Protein AF-A0A8F5VM16-F1 (afdb_monomer)

Organism: Methanospirillum hungatei (NCBI:txid2203)

Structure (mmCIF, N/CA/C/O backbone):
data_AF-A0A8F5VM16-F1
#
_entry.id   AF-A0A8F5VM16-F1
#
loop_
_atom_site.group_PDB
_atom_site.id
_atom_site.type_symbol
_atom_site.label_atom_id
_atom_site.label_alt_id
_atom_site.label_comp_id
_atom_site.label_asym_id
_atom_site.label_entity_id
_atom_site.label_seq_id
_atom_site.pdbx_PDB_ins_code
_atom_site.Cartn_x
_atom_site.Cartn_y
_atom_site.Cartn_z
_atom_site.occupancy
_atom_site.B_iso_or_equiv
_atom_site.auth_seq_id
_atom_site.auth_comp_id
_atom_site.auth_asym_id
_atom_site.auth_atom_id
_atom_site.pdbx_PDB_model_num
ATOM 1 N N . MET A 1 1 ? 22.037 18.597 -24.540 1.00 62.84 1 MET A N 1
ATOM 2 C CA . MET A 1 1 ? 21.517 18.581 -23.163 1.00 62.84 1 MET A CA 1
ATOM 3 C C . MET A 1 1 ? 20.875 17.225 -22.969 1.00 62.84 1 MET A C 1
ATOM 5 O O . MET A 1 1 ? 20.186 16.797 -23.885 1.00 62.84 1 MET A O 1
ATOM 9 N N . GLU A 1 2 ? 21.180 16.542 -21.874 1.00 80.06 2 GLU A N 1
ATOM 10 C CA . GLU A 1 2 ? 20.584 15.251 -21.511 1.00 80.06 2 GLU A CA 1
ATOM 11 C C . GLU A 1 2 ? 20.000 15.376 -20.104 1.00 80.06 2 GLU A C 1
ATOM 13 O O . GLU A 1 2 ? 20.566 16.100 -19.282 1.00 80.06 2 GLU A O 1
ATOM 18 N N . ASN A 1 3 ? 18.851 14.751 -19.861 1.00 83.06 3 ASN A N 1
ATOM 19 C CA . ASN A 1 3 ? 18.169 14.665 -18.572 1.00 83.06 3 ASN A CA 1
ATOM 20 C C . ASN A 1 3 ? 17.345 13.363 -18.503 1.00 83.06 3 ASN A C 1
ATOM 22 O O . ASN A 1 3 ? 17.279 12.614 -19.477 1.00 83.06 3 ASN A O 1
ATOM 26 N N . GLU A 1 4 ? 16.677 13.123 -17.375 1.00 80.56 4 GLU A N 1
ATOM 27 C CA . GLU A 1 4 ? 15.861 11.922 -17.110 1.00 80.56 4 GLU A CA 1
ATOM 28 C C . GLU A 1 4 ? 14.795 11.629 -18.184 1.00 80.56 4 GLU A C 1
ATOM 30 O O . GLU A 1 4 ? 14.381 10.484 -18.358 1.00 80.56 4 GLU A O 1
ATOM 35 N N . HIS A 1 5 ? 14.376 12.636 -18.955 1.00 80.50 5 HIS A N 1
ATOM 36 C CA . HIS A 1 5 ? 13.374 12.525 -20.017 1.00 80.50 5 HIS A CA 1
ATOM 37 C C . HIS A 1 5 ? 13.933 12.803 -21.423 1.00 80.50 5 HIS A C 1
ATOM 39 O O . HIS A 1 5 ? 13.175 12.897 -22.387 1.00 80.50 5 HIS A O 1
ATOM 45 N N . THR A 1 6 ? 15.244 12.999 -21.582 1.00 84.81 6 THR A N 1
ATOM 46 C CA . THR A 1 6 ? 15.870 13.362 -22.861 1.00 84.81 6 THR A CA 1
ATOM 47 C C . THR A 1 6 ? 17.302 12.847 -22.901 1.00 84.81 6 THR A C 1
ATOM 49 O O . THR A 1 6 ? 18.170 13.390 -22.228 1.00 84.81 6 THR A O 1
ATOM 52 N N . TRP A 1 7 ? 17.586 11.856 -23.743 1.00 87.56 7 TRP A N 1
ATOM 53 C CA . TRP A 1 7 ? 18.944 11.355 -23.977 1.00 87.56 7 TRP A CA 1
ATOM 54 C C . TRP A 1 7 ? 19.336 11.553 -25.444 1.00 87.56 7 TRP A C 1
ATOM 56 O O . TRP A 1 7 ? 18.473 11.603 -26.325 1.00 87.56 7 TRP A O 1
ATOM 66 N N . ARG A 1 8 ? 20.635 11.713 -25.730 1.00 88.94 8 ARG A N 1
ATOM 67 C CA . ARG A 1 8 ? 21.105 11.809 -27.116 1.00 88.94 8 ARG A CA 1
ATOM 68 C C . ARG A 1 8 ? 21.376 10.419 -27.666 1.00 88.94 8 ARG A C 1
ATOM 70 O O . ARG A 1 8 ? 21.888 9.539 -26.984 1.00 88.94 8 ARG A O 1
ATOM 77 N N . VAL A 1 9 ? 21.077 10.271 -28.947 1.00 89.88 9 VAL A N 1
ATOM 78 C CA . VAL A 1 9 ? 21.386 9.094 -29.758 1.00 89.88 9 VAL A CA 1
ATOM 79 C C . VAL A 1 9 ? 22.142 9.567 -30.994 1.00 89.88 9 VAL A C 1
ATOM 81 O O . VAL A 1 9 ? 21.903 10.675 -31.485 1.00 89.88 9 VAL A O 1
ATOM 84 N N . SER A 1 10 ? 23.101 8.777 -31.474 1.00 92.38 10 SER A N 1
ATOM 85 C CA . SER A 1 10 ? 23.858 9.143 -32.676 1.00 92.38 10 SER A CA 1
ATOM 86 C C . SER A 1 10 ? 23.043 8.849 -33.938 1.00 92.38 10 SER A C 1
ATOM 88 O O . SER A 1 10 ? 22.177 7.974 -33.956 1.00 92.38 10 SER A O 1
ATOM 90 N N . ILE A 1 11 ? 23.331 9.561 -35.030 1.00 92.75 11 ILE A N 1
ATOM 91 C CA . ILE A 1 11 ? 22.663 9.304 -36.313 1.00 92.75 11 ILE A CA 1
ATOM 92 C C . ILE A 1 11 ? 22.987 7.910 -36.867 1.00 92.75 11 ILE A C 1
ATOM 94 O O . ILE A 1 11 ? 22.161 7.313 -37.551 1.00 92.75 11 ILE A O 1
ATOM 98 N N . ASP A 1 12 ? 24.170 7.380 -36.561 1.00 95.62 12 ASP A N 1
ATOM 99 C CA . ASP A 1 12 ? 24.579 6.054 -37.018 1.00 95.62 12 ASP A CA 1
ATOM 100 C C . ASP A 1 12 ? 23.804 4.957 -36.280 1.00 95.62 12 ASP A C 1
ATOM 102 O O . ASP A 1 12 ? 23.296 4.046 -36.926 1.00 95.62 12 ASP A O 1
ATOM 106 N N . GLN A 1 13 ? 23.549 5.131 -34.977 1.00 91.06 13 GLN A N 1
ATOM 107 C CA . GLN A 1 13 ? 22.674 4.246 -34.201 1.00 91.06 13 GLN A CA 1
ATOM 108 C C . GLN A 1 13 ? 21.242 4.205 -34.764 1.00 91.06 13 GLN A C 1
ATOM 110 O O . GLN A 1 13 ? 20.626 3.143 -34.828 1.00 91.06 13 GLN A O 1
ATOM 115 N N . ILE A 1 14 ? 20.711 5.350 -35.212 1.00 92.12 14 ILE A N 1
ATOM 116 C CA . ILE A 1 14 ? 19.383 5.427 -35.846 1.00 92.12 14 ILE A CA 1
ATOM 117 C C . ILE A 1 14 ? 19.372 4.692 -37.194 1.00 92.12 14 ILE A C 1
ATOM 119 O O . ILE A 1 14 ? 18.393 4.031 -37.536 1.00 92.12 14 ILE A O 1
ATOM 123 N N . LYS A 1 15 ? 20.448 4.789 -37.984 1.00 95.00 15 LYS A N 1
ATOM 124 C CA . LYS A 1 15 ? 20.547 4.059 -39.258 1.00 95.00 15 LYS A CA 1
ATOM 125 C C . LYS A 1 15 ? 20.626 2.552 -39.032 1.00 95.00 15 LYS A C 1
ATOM 127 O O . LYS A 1 15 ? 19.950 1.803 -39.732 1.00 95.00 15 LYS A O 1
ATOM 132 N N . GLU A 1 16 ? 21.418 2.119 -38.056 1.00 94.75 16 GLU A N 1
ATOM 133 C CA . GLU A 1 16 ? 21.572 0.707 -37.686 1.00 94.75 16 GLU A CA 1
ATOM 134 C C . GLU A 1 16 ? 20.265 0.096 -37.163 1.00 94.75 16 GLU A C 1
ATOM 136 O O . GLU A 1 16 ? 19.982 -1.067 -37.447 1.00 94.75 16 GLU A O 1
ATOM 141 N N . SER A 1 17 ? 19.422 0.880 -36.479 1.00 91.25 17 SER A N 1
ATOM 142 C CA . SER A 1 17 ? 18.097 0.438 -36.020 1.00 91.25 17 SER A CA 1
ATOM 143 C C . SER A 1 17 ? 17.024 0.413 -37.120 1.00 91.25 17 SER A C 1
ATOM 145 O O . SER A 1 17 ? 15.861 0.125 -36.832 1.00 91.25 17 SER A O 1
ATOM 147 N N . GLY A 1 18 ? 17.372 0.736 -38.372 1.00 95.19 18 GLY A N 1
ATOM 148 C CA . GLY A 1 18 ? 16.405 0.848 -39.465 1.00 95.19 18 GLY A CA 1
ATOM 149 C C . GLY A 1 18 ? 15.473 2.053 -39.320 1.00 95.19 18 GLY A C 1
ATOM 150 O O . GLY A 1 18 ? 14.308 1.9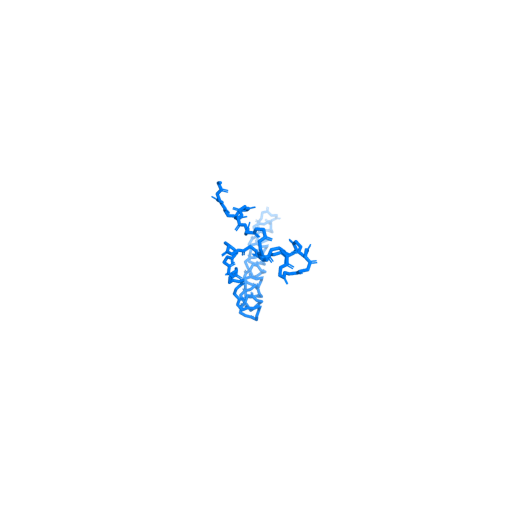74 -39.702 1.00 95.19 18 GLY A O 1
ATOM 151 N N . TYR A 1 19 ? 15.976 3.161 -38.764 1.00 92.81 19 TYR A N 1
ATOM 152 C CA . TYR A 1 19 ? 15.214 4.370 -38.428 1.00 92.81 19 TYR A CA 1
ATOM 153 C C . TYR A 1 19 ? 14.114 4.148 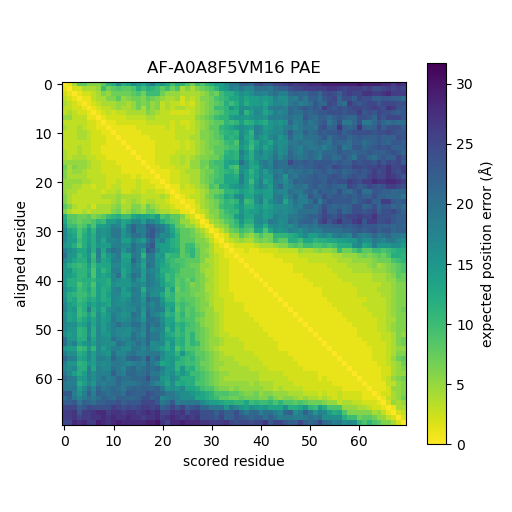-37.377 1.00 92.81 19 TYR A C 1
ATOM 155 O O . TYR A 1 19 ? 13.172 4.937 -37.283 1.00 92.81 19 TYR A O 1
ATOM 163 N N . ASN A 1 20 ? 14.235 3.104 -36.554 1.00 91.56 20 ASN A N 1
ATOM 164 C CA . ASN A 1 20 ? 13.354 2.900 -35.412 1.00 91.56 20 ASN A CA 1
ATOM 165 C C . ASN A 1 20 ? 13.703 3.890 -34.287 1.00 91.56 20 ASN A C 1
ATOM 167 O O . ASN A 1 20 ? 14.830 3.890 -33.785 1.00 91.56 20 ASN A O 1
ATOM 171 N N . LEU A 1 21 ? 12.726 4.716 -33.900 1.00 90.44 21 LEU A N 1
ATOM 172 C CA . LEU A 1 21 ? 12.857 5.743 -32.862 1.00 90.44 21 LEU A CA 1
ATOM 173 C C . LEU A 1 21 ? 12.316 5.305 -31.489 1.00 90.44 21 LEU A C 1
ATOM 175 O O . LEU A 1 21 ? 12.442 6.076 -30.541 1.00 90.44 21 LEU A O 1
ATOM 179 N N . ASP A 1 22 ? 11.770 4.087 -31.348 1.00 89.06 22 ASP A N 1
ATOM 180 C CA . ASP A 1 22 ? 11.492 3.468 -30.034 1.00 89.06 22 ASP A CA 1
ATOM 181 C C . ASP A 1 22 ? 12.807 3.011 -29.380 1.00 89.06 22 ASP A C 1
ATOM 183 O O . ASP A 1 22 ? 13.071 1.827 -29.165 1.00 89.06 22 ASP A O 1
ATOM 187 N N . ILE A 1 23 ? 13.691 3.973 -29.129 1.00 87.44 23 ILE A N 1
ATOM 188 C CA . ILE A 1 23 ? 14.938 3.758 -28.409 1.00 87.44 23 ILE A CA 1
ATOM 189 C C . ILE A 1 23 ? 14.588 3.802 -26.924 1.00 87.44 23 ILE A C 1
ATOM 191 O O . ILE A 1 23 ? 13.879 4.699 -26.470 1.00 87.44 23 ILE A O 1
ATOM 195 N N . LYS A 1 24 ? 15.048 2.817 -26.152 1.00 84.38 24 LYS A N 1
ATOM 196 C CA . LYS A 1 24 ? 14.806 2.813 -24.708 1.00 84.38 24 LYS A CA 1
ATOM 197 C C . LYS A 1 24 ? 15.599 3.928 -24.039 1.00 84.38 24 LYS A C 1
ATOM 199 O O . LYS A 1 24 ? 16.766 4.148 -24.358 1.00 84.38 24 LYS A O 1
ATOM 204 N N . ASN A 1 25 ? 14.936 4.615 -23.116 1.00 85.88 25 ASN A N 1
ATOM 205 C CA . ASN A 1 25 ? 15.550 5.643 -22.297 1.00 85.88 25 ASN A CA 1
ATOM 206 C C . ASN A 1 25 ? 16.564 4.987 -21.340 1.00 85.88 25 ASN A C 1
ATOM 208 O O . ASN A 1 25 ? 16.145 4.187 -20.504 1.00 85.88 25 ASN A O 1
ATOM 212 N N . PRO A 1 26 ? 17.867 5.309 -21.424 1.00 82.25 26 PRO A N 1
ATOM 213 C CA . PRO A 1 26 ? 18.886 4.737 -20.547 1.00 82.25 26 PRO A CA 1
ATOM 214 C C . PRO A 1 26 ? 18.796 5.250 -19.102 1.00 82.25 26 PRO A C 1
ATOM 216 O O . PRO A 1 26 ? 19.453 4.694 -18.230 1.00 82.25 26 PRO A O 1
ATOM 219 N N . HIS A 1 27 ? 18.015 6.305 -18.848 1.00 80.50 27 HIS A N 1
ATOM 220 C CA . HIS A 1 27 ? 17.774 6.854 -17.511 1.00 80.50 27 HIS A CA 1
ATOM 221 C C . HIS A 1 27 ? 16.558 6.245 -16.809 1.00 80.50 27 HIS A C 1
ATOM 223 O O . HIS A 1 27 ? 16.244 6.651 -15.695 1.00 80.50 27 HIS A O 1
ATOM 229 N N . VAL A 1 28 ? 15.855 5.301 -17.442 1.00 74.12 28 VAL A N 1
ATOM 230 C CA . VAL A 1 28 ? 14.805 4.544 -16.756 1.00 74.12 28 VAL A CA 1
ATOM 231 C C . VAL A 1 28 ? 15.501 3.527 -15.863 1.00 74.12 28 VAL A C 1
ATOM 233 O O . VAL A 1 28 ? 15.962 2.487 -16.332 1.00 74.12 28 VAL A O 1
ATOM 236 N N . GLU A 1 29 ? 15.625 3.873 -14.585 1.00 69.88 29 GLU A N 1
ATOM 237 C CA . GLU A 1 29 ? 15.866 2.880 -13.547 1.00 69.88 29 GLU A CA 1
ATOM 238 C C . GLU A 1 29 ? 14.677 1.917 -13.517 1.00 69.88 29 GLU A C 1
ATOM 240 O O . GLU A 1 29 ? 13.537 2.309 -13.781 1.00 69.88 29 GLU A O 1
ATOM 245 N N . ASP A 1 30 ? 14.951 0.645 -13.243 1.00 67.75 30 ASP A N 1
ATOM 246 C CA . ASP A 1 30 ? 13.893 -0.324 -12.986 1.00 67.75 30 ASP A CA 1
ATOM 247 C C . ASP A 1 30 ? 13.151 0.168 -11.735 1.00 67.75 30 ASP A C 1
ATOM 249 O O . ASP A 1 30 ? 13.733 0.213 -10.646 1.00 67.75 30 ASP A O 1
ATOM 253 N N . GLU A 1 31 ? 11.907 0.630 -11.888 1.00 67.69 31 GLU A N 1
ATOM 254 C CA . GLU A 1 31 ? 11.069 0.914 -10.729 1.00 67.69 31 GLU A CA 1
ATOM 255 C C . GLU A 1 31 ? 10.826 -0.431 -10.042 1.00 67.69 31 GLU A C 1
ATOM 257 O O . GLU A 1 31 ? 10.019 -1.245 -10.493 1.00 67.69 31 GLU A O 1
ATOM 262 N N . ASP A 1 32 ? 11.556 -0.688 -8.954 1.00 76.56 32 ASP A N 1
ATOM 263 C CA . ASP A 1 32 ? 11.270 -1.819 -8.082 1.00 76.56 32 ASP A CA 1
ATOM 264 C C . ASP A 1 32 ? 9.912 -1.569 -7.421 1.00 76.56 32 ASP A C 1
ATOM 266 O O . ASP A 1 32 ? 9.781 -0.931 -6.373 1.00 76.56 32 ASP A O 1
ATOM 270 N N . HIS A 1 33 ? 8.870 -2.052 -8.089 1.00 77.88 33 HIS A N 1
ATOM 271 C CA . HIS A 1 33 ? 7.496 -1.985 -7.625 1.00 77.88 33 HIS A CA 1
ATOM 272 C C . HIS A 1 33 ? 7.235 -2.908 -6.425 1.00 77.88 33 HIS A C 1
ATOM 274 O O . HIS A 1 33 ? 6.103 -2.953 -5.947 1.00 77.88 33 HIS A O 1
ATOM 280 N N . GLY A 1 34 ? 8.252 -3.617 -5.917 1.00 83.69 34 GLY A N 1
ATOM 281 C CA . GLY A 1 34 ? 8.126 -4.637 -4.888 1.00 83.69 34 GLY A CA 1
ATOM 282 C C . GLY A 1 34 ? 7.422 -5.896 -5.398 1.00 83.69 34 GLY A C 1
ATOM 283 O O . GLY A 1 34 ? 6.773 -5.909 -6.445 1.00 83.69 34 GLY A O 1
ATOM 284 N N . ASP A 1 35 ? 7.524 -6.984 -4.634 1.00 92.81 35 ASP A N 1
ATOM 285 C CA . ASP A 1 35 ? 6.839 -8.228 -4.977 1.00 92.81 35 ASP A CA 1
ATOM 286 C C . ASP A 1 35 ? 5.305 -8.067 -4.823 1.00 92.81 35 ASP A C 1
ATOM 288 O O . ASP A 1 35 ? 4.816 -7.725 -3.735 1.00 92.81 35 ASP A O 1
ATOM 292 N N . PRO A 1 36 ? 4.505 -8.321 -5.879 1.00 93.88 36 PRO A N 1
ATOM 293 C CA . PRO A 1 36 ? 3.054 -8.145 -5.822 1.00 93.88 36 PRO A CA 1
ATOM 294 C C . PRO A 1 36 ? 2.357 -8.997 -4.753 1.00 93.88 36 PRO A C 1
ATOM 296 O O . PRO A 1 36 ? 1.321 -8.586 -4.222 1.00 93.88 36 PRO A O 1
ATOM 299 N N . ILE A 1 37 ? 2.897 -10.176 -4.427 1.00 96.69 37 ILE A N 1
ATOM 300 C CA . ILE A 1 37 ? 2.342 -11.080 -3.414 1.00 96.69 37 ILE A CA 1
ATOM 301 C C . ILE A 1 37 ? 2.582 -10.487 -2.025 1.00 96.69 37 ILE A C 1
ATOM 303 O O . ILE A 1 37 ? 1.656 -10.445 -1.208 1.00 96.69 37 ILE A O 1
ATOM 307 N N . GLU A 1 38 ? 3.781 -9.965 -1.764 1.00 96.00 38 GLU A N 1
ATOM 308 C CA . GLU A 1 38 ? 4.090 -9.275 -0.508 1.00 96.00 38 GLU A CA 1
ATOM 309 C C . GLU A 1 38 ? 3.232 -8.020 -0.310 1.00 96.00 38 GLU A C 1
ATOM 311 O O . GLU A 1 38 ? 2.688 -7.790 0.779 1.00 96.00 38 GLU A O 1
ATOM 316 N N . LEU A 1 39 ? 3.069 -7.219 -1.366 1.00 96.06 39 LEU A N 1
ATOM 317 C CA . LEU A 1 39 ? 2.224 -6.027 -1.335 1.00 96.06 39 LEU A CA 1
ATOM 318 C C . LEU A 1 39 ? 0.758 -6.372 -1.067 1.00 96.06 39 LEU A C 1
ATOM 320 O O . LEU A 1 39 ? 0.121 -5.732 -0.224 1.00 96.06 39 LEU A O 1
ATOM 324 N N . LEU A 1 40 ? 0.228 -7.407 -1.725 1.00 97.19 40 LEU A N 1
ATOM 325 C CA . LEU A 1 40 ? -1.142 -7.864 -1.5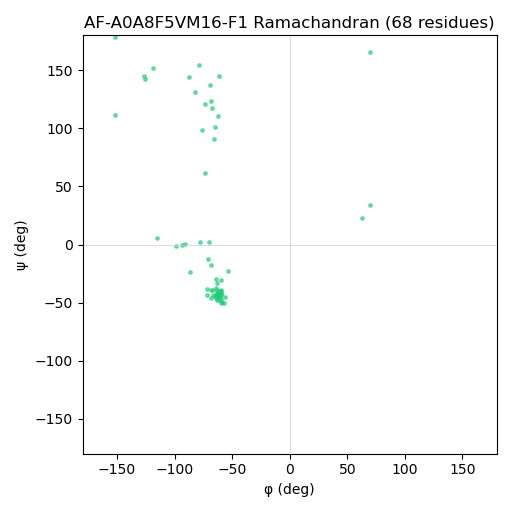06 1.00 97.19 40 LEU A CA 1
ATOM 326 C C . LEU A 1 40 ? -1.349 -8.367 -0.071 1.00 97.19 40 LEU A C 1
ATOM 328 O O . LEU A 1 40 ? -2.349 -8.019 0.561 1.00 97.19 40 LEU A O 1
ATOM 332 N N . ALA A 1 41 ? -0.397 -9.131 0.470 1.00 97.88 41 ALA A N 1
ATOM 333 C CA . ALA A 1 41 ? -0.466 -9.624 1.843 1.00 97.88 41 ALA A CA 1
ATOM 334 C C . ALA A 1 41 ? -0.465 -8.467 2.859 1.00 97.88 41 ALA A C 1
ATOM 336 O O . ALA A 1 41 ? -1.269 -8.441 3.798 1.00 97.88 41 ALA A O 1
ATOM 337 N N . ARG A 1 42 ? 0.391 -7.460 2.641 1.00 97.75 42 ARG A N 1
ATOM 338 C CA . ARG A 1 42 ? 0.437 -6.244 3.466 1.00 97.75 42 ARG A CA 1
ATOM 339 C C . ARG A 1 42 ? -0.872 -5.464 3.389 1.00 97.75 42 ARG A C 1
ATOM 341 O O . ARG A 1 42 ? -1.389 -5.042 4.421 1.00 97.75 42 ARG A O 1
ATOM 348 N N . TYR A 1 43 ? -1.421 -5.303 2.187 1.00 97.88 43 TYR A N 1
ATOM 349 C CA . TYR A 1 43 ? -2.700 -4.634 1.975 1.00 97.88 43 TYR A CA 1
ATOM 350 C C . TYR A 1 43 ? -3.832 -5.326 2.744 1.00 97.88 43 TYR A C 1
ATOM 352 O O . TYR A 1 43 ? -4.550 -4.675 3.502 1.00 97.88 43 TYR A O 1
ATOM 360 N N . GLN A 1 44 ? -3.958 -6.649 2.617 1.00 98.50 44 GLN A N 1
ATOM 361 C CA . GLN A 1 44 ? -4.989 -7.425 3.313 1.00 98.50 44 GLN A CA 1
ATOM 362 C C . GLN A 1 44 ? -4.884 -7.293 4.837 1.00 98.50 44 GLN A C 1
ATOM 364 O O . GLN A 1 44 ? -5.903 -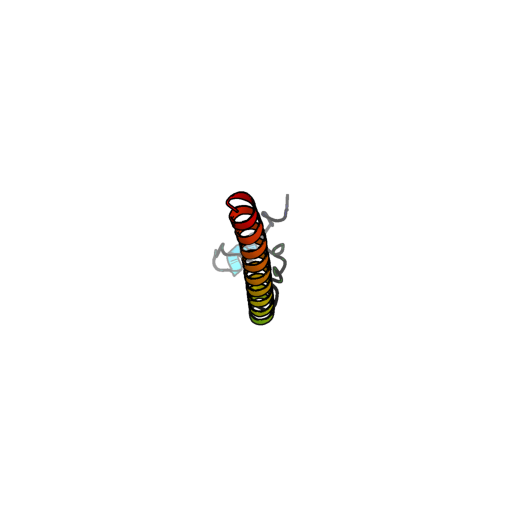7.128 5.512 1.00 98.50 44 GLN A O 1
ATOM 369 N N . LYS A 1 45 ? -3.659 -7.299 5.377 1.00 98.50 45 LYS A N 1
ATOM 370 C CA . LYS A 1 45 ? -3.416 -7.067 6.805 1.00 98.50 45 LYS A CA 1
ATOM 371 C C . LYS A 1 45 ? -3.919 -5.691 7.248 1.00 98.50 45 LYS A C 1
ATOM 373 O O . LYS A 1 45 ? -4.689 -5.610 8.202 1.00 98.50 45 LYS A O 1
ATOM 378 N N . ILE A 1 46 ? -3.543 -4.633 6.527 1.00 98.50 46 ILE A N 1
ATOM 379 C CA . ILE A 1 46 ? -3.975 -3.260 6.833 1.00 98.50 46 ILE A CA 1
ATOM 380 C C . ILE A 1 46 ? -5.504 -3.153 6.783 1.00 98.50 46 ILE A C 1
ATOM 382 O O . ILE A 1 46 ? -6.116 -2.566 7.672 1.00 98.50 46 ILE A O 1
ATOM 386 N N . VAL A 1 47 ? -6.146 -3.757 5.779 1.00 98.69 47 VAL A N 1
ATOM 387 C CA . VAL A 1 47 ? -7.612 -3.764 5.667 1.00 98.69 47 VAL A CA 1
ATOM 388 C C . VAL A 1 47 ? -8.260 -4.429 6.885 1.00 98.69 47 VAL A C 1
ATOM 390 O O . VAL A 1 47 ? -9.230 -3.894 7.424 1.00 98.69 47 VAL A O 1
ATOM 393 N N . SER A 1 48 ? -7.715 -5.553 7.356 1.00 98.50 48 SER A N 1
ATOM 394 C CA . SER A 1 48 ? -8.211 -6.229 8.559 1.00 98.50 48 SER A CA 1
ATOM 395 C C . SER A 1 48 ? -8.098 -5.343 9.805 1.00 98.50 48 SER A C 1
ATOM 397 O O . SER A 1 48 ? -9.066 -5.209 10.553 1.00 98.50 48 SER A O 1
ATOM 399 N N . GLU A 1 49 ? -6.948 -4.695 10.006 1.00 98.62 49 GLU A N 1
ATOM 400 C CA . GLU A 1 49 ? -6.704 -3.796 11.146 1.00 98.62 49 GLU A CA 1
ATOM 401 C C . GLU A 1 49 ? -7.645 -2.577 11.132 1.00 98.62 49 GLU A C 1
ATOM 403 O O . GLU A 1 49 ? -8.174 -2.165 12.171 1.00 98.62 49 GLU A O 1
ATOM 408 N N . VAL A 1 50 ? -7.920 -2.024 9.945 1.00 98.56 50 VAL A N 1
ATOM 40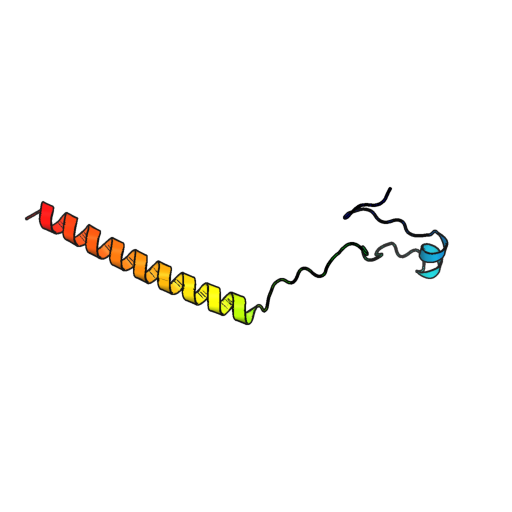9 C CA . VAL A 1 50 ? -8.876 -0.921 9.762 1.00 98.56 50 VAL A CA 1
ATOM 410 C C . VAL A 1 50 ? -10.296 -1.355 10.116 1.00 98.56 50 VAL A C 1
ATOM 412 O O . VAL A 1 50 ? -11.008 -0.617 10.803 1.00 98.56 50 VAL A O 1
ATOM 415 N N . ILE A 1 51 ? -10.723 -2.541 9.672 1.00 98.62 51 ILE A N 1
ATOM 416 C CA . ILE A 1 51 ? -12.054 -3.072 9.991 1.00 98.62 51 ILE A CA 1
ATOM 417 C C . ILE A 1 51 ? -12.200 -3.248 11.502 1.00 98.62 51 ILE A C 1
ATOM 419 O O . ILE A 1 51 ? -13.183 -2.771 12.068 1.00 98.62 51 ILE A O 1
ATOM 423 N N . GLU A 1 52 ? -11.220 -3.866 12.159 1.00 98.56 52 GLU A N 1
ATOM 424 C CA . GLU A 1 52 ? -11.245 -4.083 13.607 1.00 98.56 52 GLU A CA 1
ATOM 425 C C . GLU A 1 52 ? -11.332 -2.759 14.376 1.00 98.56 52 GLU A C 1
ATOM 427 O O . GLU A 1 52 ? -12.178 -2.592 15.259 1.00 98.56 52 GLU A O 1
ATOM 432 N N . THR A 1 53 ? -10.503 -1.785 13.997 1.00 98.56 53 THR A N 1
ATOM 433 C CA . THR A 1 53 ? -10.492 -0.452 14.613 1.00 98.56 53 THR A CA 1
ATOM 434 C C . THR A 1 53 ? -11.837 0.249 14.435 1.00 98.56 53 THR A C 1
ATOM 436 O O . THR A 1 53 ? -12.382 0.817 15.383 1.00 98.56 53 THR A O 1
ATOM 439 N N . ARG A 1 54 ? -12.422 0.169 13.234 1.00 98.44 54 ARG A N 1
ATOM 440 C CA . ARG A 1 54 ? -13.732 0.754 12.936 1.00 98.44 54 ARG A CA 1
ATOM 441 C C . ARG A 1 54 ? -14.846 0.118 13.764 1.00 98.44 54 ARG A C 1
ATOM 443 O O . ARG A 1 54 ? -15.728 0.836 14.229 1.00 98.44 54 ARG A O 1
ATOM 450 N N . GLU A 1 55 ? -14.841 -1.201 13.934 1.00 98.56 55 GLU A N 1
ATOM 451 C CA . GLU A 1 55 ? -15.861 -1.875 14.742 1.00 98.56 55 GLU A CA 1
ATOM 452 C C . GLU A 1 55 ? -15.730 -1.528 16.229 1.00 98.56 55 GLU A C 1
ATOM 454 O O . GLU A 1 55 ? -16.743 -1.240 16.865 1.00 98.56 55 GLU A O 1
ATOM 459 N N . LYS A 1 56 ? -14.503 -1.421 16.758 1.00 98.38 56 LYS A N 1
ATOM 460 C CA . LYS A 1 56 ? -14.260 -0.907 18.118 1.00 98.38 56 LYS A CA 1
ATOM 461 C C . LYS A 1 56 ? -14.837 0.499 18.300 1.00 98.38 56 LYS A C 1
ATOM 463 O O . LYS A 1 56 ? -15.623 0.731 19.212 1.00 98.38 56 LYS A O 1
ATOM 468 N N . LEU A 1 57 ? -14.532 1.418 17.382 1.00 98.31 57 LEU A N 1
ATOM 469 C CA . LEU A 1 57 ? -15.078 2.783 17.394 1.00 98.31 57 LEU A CA 1
ATOM 470 C C . LEU A 1 57 ? -16.612 2.800 17.394 1.00 98.31 57 LEU A C 1
ATOM 472 O O . LEU A 1 57 ? -17.225 3.532 18.169 1.00 98.31 57 LEU A O 1
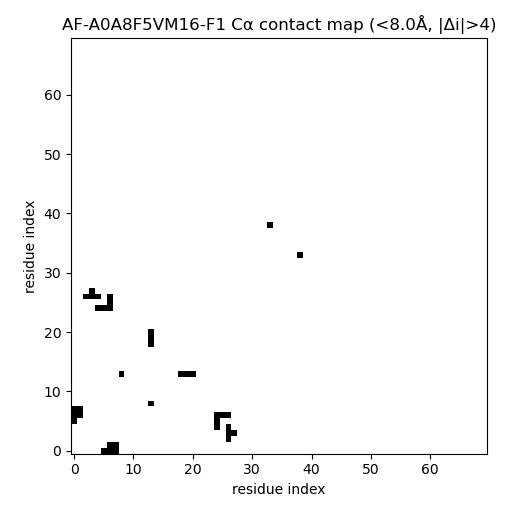ATOM 476 N N . LYS A 1 58 ? -17.250 1.984 16.547 1.00 97.88 58 LYS A N 1
ATOM 477 C CA . LYS A 1 58 ? -18.717 1.886 16.506 1.00 97.88 58 LYS A CA 1
ATOM 478 C C . LYS A 1 58 ? -19.302 1.385 17.824 1.00 97.88 58 LYS A C 1
ATOM 480 O O . LYS A 1 58 ? -20.333 1.902 18.247 1.00 97.88 58 LYS A O 1
ATOM 485 N N . GLN A 1 59 ? -18.677 0.388 18.449 1.00 97.69 59 GLN A N 1
ATOM 486 C CA . GLN A 1 59 ? -19.134 -0.169 19.723 1.00 97.69 59 GLN A CA 1
ATOM 487 C C . GLN A 1 59 ? -19.081 0.877 20.839 1.00 97.69 59 GLN A C 1
ATOM 489 O O . GLN A 1 59 ? -20.088 1.081 21.515 1.00 97.69 59 GLN A O 1
ATOM 494 N N . GLU A 1 60 ? -17.961 1.591 20.969 1.00 97.25 60 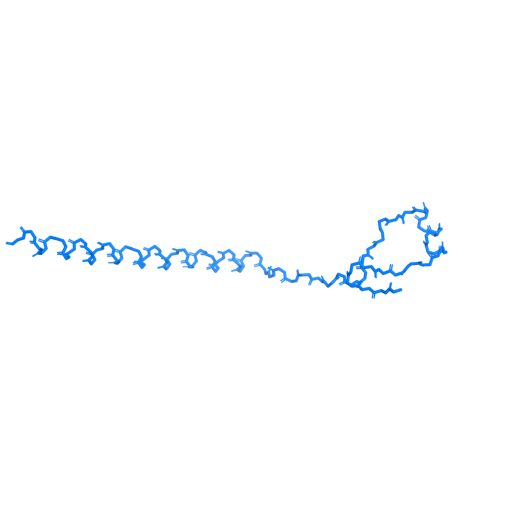GLU A N 1
ATOM 495 C CA . GLU A 1 60 ? -17.794 2.660 21.964 1.00 97.25 60 GLU A CA 1
ATOM 496 C C . GLU A 1 60 ? -18.814 3.790 21.768 1.00 97.25 60 GLU A C 1
ATOM 498 O O . GLU A 1 60 ? -19.473 4.229 22.714 1.00 97.25 60 GLU A O 1
ATOM 503 N N . LEU A 1 61 ? -19.024 4.223 20.519 1.00 96.62 61 LEU A N 1
ATOM 504 C CA . LEU A 1 61 ? -20.020 5.247 20.200 1.00 96.62 61 LEU A CA 1
ATOM 505 C C . LEU A 1 61 ? -21.446 4.777 20.517 1.00 96.62 61 LEU A C 1
ATOM 507 O O . LEU A 1 61 ? -22.228 5.529 21.098 1.00 96.62 61 LEU A O 1
ATOM 511 N N . ALA A 1 62 ? -21.792 3.532 20.177 1.00 96.38 62 ALA A N 1
ATOM 512 C CA . ALA A 1 62 ? -23.103 2.967 20.482 1.00 96.38 62 ALA A CA 1
ATOM 513 C C . ALA A 1 62 ? -23.343 2.842 21.995 1.00 96.38 62 ALA A C 1
ATOM 515 O O . ALA A 1 62 ? -24.460 3.084 22.455 1.00 96.38 62 ALA A O 1
ATOM 516 N N . ALA A 1 63 ? -22.312 2.489 22.768 1.00 95.25 63 ALA A N 1
ATOM 517 C CA . ALA A 1 63 ? -22.379 2.443 24.225 1.00 95.25 63 ALA A CA 1
ATOM 518 C C . ALA A 1 63 ? -22.621 3.840 24.821 1.00 95.25 63 ALA A C 1
ATOM 520 O O . ALA A 1 63 ? -23.527 4.004 25.639 1.00 95.25 63 ALA A O 1
ATOM 521 N N . CYS A 1 64 ? -21.887 4.854 24.352 1.00 94.88 64 CYS A N 1
ATOM 522 C CA . CYS A 1 64 ? -22.059 6.243 24.788 1.00 94.88 64 CYS A CA 1
ATOM 523 C C . CYS A 1 64 ? -23.467 6.784 24.507 1.00 94.88 64 CYS A C 1
ATOM 525 O O . CYS A 1 64 ? -24.046 7.463 25.351 1.00 94.88 64 CYS A O 1
ATOM 527 N N . LEU A 1 65 ? -24.025 6.485 23.330 1.00 94.06 65 LEU A N 1
ATOM 528 C CA . LEU A 1 65 ? -25.367 6.940 2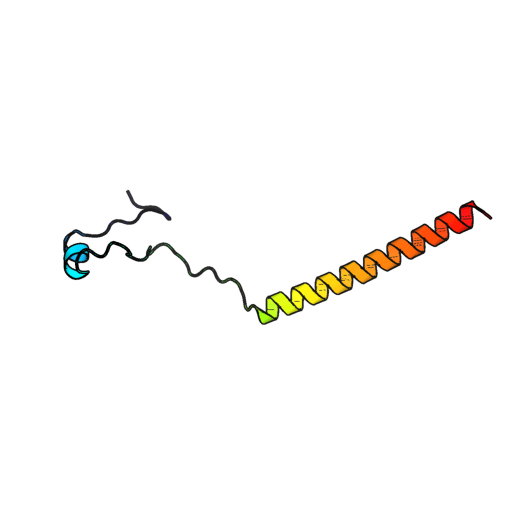2.960 1.00 94.06 65 LEU A CA 1
ATOM 529 C C . LEU A 1 65 ? -26.447 6.263 23.813 1.00 94.06 65 LEU A C 1
ATOM 531 O O . LEU A 1 65 ? -27.288 6.951 24.377 1.00 94.06 65 LEU A O 1
ATOM 535 N N . LYS A 1 66 ? -26.371 4.940 24.010 1.00 89.44 66 LYS A N 1
ATOM 536 C CA . LYS A 1 66 ? -27.325 4.217 24.873 1.00 89.44 66 LYS A CA 1
ATOM 537 C C . LYS A 1 66 ? -27.288 4.692 26.325 1.00 89.44 66 LYS A C 1
ATOM 539 O O . LYS A 1 66 ? -28.336 4.825 26.947 1.00 89.44 66 LYS A O 1
ATOM 544 N N . GLY A 1 67 ? -26.095 4.961 26.858 1.00 80.56 67 GLY A N 1
ATOM 545 C CA . GLY A 1 67 ? -25.928 5.473 28.220 1.00 80.56 67 GLY A CA 1
ATOM 546 C C . GLY A 1 67 ? -26.434 6.905 28.420 1.00 80.56 67 GLY A C 1
ATOM 547 O O . GLY A 1 67 ? -26.642 7.307 29.556 1.00 80.56 67 GLY A O 1
ATOM 548 N N . ARG A 1 68 ? -26.640 7.673 27.341 1.00 69.25 68 ARG A N 1
ATOM 549 C CA . ARG A 1 68 ? -27.205 9.031 27.382 1.00 69.25 68 ARG A CA 1
ATOM 550 C C . ARG A 1 68 ? -28.738 9.046 27.350 1.00 69.25 68 ARG A C 1
ATOM 552 O O . ARG A 1 68 ? -29.331 10.018 27.807 1.00 69.25 68 ARG A O 1
ATOM 559 N N . ASP A 1 69 ? -29.346 7.989 26.816 1.00 63.41 69 ASP A N 1
ATOM 560 C CA . ASP A 1 69 ? -30.801 7.825 26.696 1.00 63.41 69 ASP A CA 1
ATOM 561 C C . ASP A 1 69 ? -31.425 7.051 27.883 1.00 63.41 69 ASP A C 1
ATOM 563 O O . ASP A 1 69 ? -32.636 6.826 27.897 1.00 63.41 69 ASP A O 1
ATOM 567 N N . SER A 1 70 ? -30.602 6.625 28.855 1.00 53.53 70 SER A N 1
ATOM 568 C CA . SER A 1 70 ? -30.993 5.924 30.096 1.00 53.53 70 SER A CA 1
ATOM 569 C C . SER A 1 70 ? -31.026 6.879 31.287 1.00 53.53 70 SER A C 1
ATOM 571 O O . SER A 1 70 ? -31.918 6.708 32.146 1.00 53.53 70 SER A O 1
#

Secondary structure (DSSP, 8-state):
--BTTB----HHHHHHTTT---PPPTT--------HHHHHHHHHHHHHHHHHHHHHHHHHHHHHHHHH--

Sol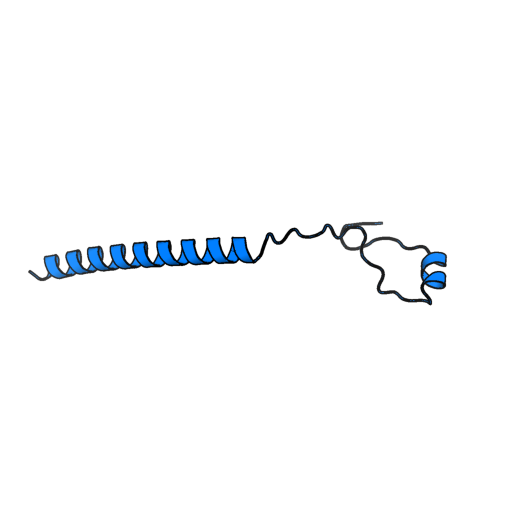vent-accessible surface area (backbone atoms only — not comparable to full-atom values): 4469 Å² total; per-residue (Å²): 132,70,55,84,90,40,76,86,77,57,73,64,60,32,57,75,55,72,66,53,79,91,64,80,67,88,63,66,68,82,79,82,81,65,61,67,66,61,51,48,52,52,49,55,52,53,54,53,55,52,50,53,52,50,52,52,54,51,51,55,52,52,50,55,53,56,65,70,78,109

Foldseek 3Di:
DDDLVRDDDDPVNCVVVVNDPPDDRPSDDDPCPDDPVVVVVVVVVVVVVVVVVVVVVVVVVVVVVVVVVD

Mean predicted aligned error: 10.93 Å

Radius of gyration: 27.92 Å; Cα contacts (8 Å, |Δi|>4): 19; chains: 1; bounding box: 56×30×70 Å

pLDDT: mean 89.31, std 10.49, range [53.53, 98.69]

Sequence (70 aa):
MENEHTWRVSIDQIKESGYNLDIKNPHVEDEDHGDPIELLARYQKIVSEVIETREKLKQELAACLKGRDS